Protein AF-G5DXQ6-F1 (afdb_monomer_lite)

pLDDT: mean 81.2, std 16.02, range [39.06, 98.12]

Foldseek 3Di:
DPPVVVVVVVVVVVVVVVVVVVVVVVVVVVVVVVVVVVVVVVVVVCCVVPDPVVVVVVLVVLLVVLLVVLVVVLVVLVVLLVDLVSLCVVQQWDQDPPQGIAGVVRHRLVPDDPDDPPVVLVVVVPPPPDPDDPDPPPSVVSSVVSVSVSVVSSVVSSVVSSVVNVVVVVVVVVVVD

Organism: Silene latifolia (NCBI:txid37657)

Radius of gyration: 39.82 Å; chains: 1; bounding box: 72×30×127 Å

Structure (mmCIF, N/CA/C/O backbone):
data_AF-G5DXQ6-F1
#
_entry.id   AF-G5DXQ6-F1
#
loop_
_atom_site.group_PDB
_atom_site.id
_atom_site.type_symbol
_atom_site.label_atom_id
_atom_site.label_alt_id
_atom_site.label_comp_id
_atom_site.label_asym_id
_atom_site.label_entity_id
_atom_site.label_seq_id
_atom_site.pdbx_PDB_ins_code
_atom_site.Cartn_x
_atom_site.Cartn_y
_atom_site.Cartn_z
_atom_site.occupancy
_atom_site.B_iso_or_equiv
_atom_site.auth_seq_id
_atom_site.auth_comp_id
_atom_site.auth_asym_id
_atom_site.auth_atom_id
_atom_site.pdbx_PDB_model_num
ATOM 1 N N . MET A 1 1 ? 40.450 -10.108 -86.966 1.00 46.84 1 MET A N 1
ATOM 2 C CA . MET A 1 1 ? 39.534 -10.752 -85.999 1.00 46.84 1 MET A CA 1
ATOM 3 C C . MET A 1 1 ? 40.112 -10.898 -84.577 1.00 46.84 1 MET A C 1
ATOM 5 O O . MET A 1 1 ? 39.418 -11.446 -83.741 1.00 46.84 1 MET A O 1
ATOM 9 N N . ALA A 1 2 ? 41.325 -10.412 -84.247 1.00 53.34 2 ALA A N 1
ATOM 10 C CA . ALA A 1 2 ? 41.906 -10.545 -82.891 1.00 53.34 2 ALA A CA 1
ATOM 11 C C . ALA A 1 2 ? 41.919 -9.243 -82.052 1.00 53.34 2 ALA A C 1
ATOM 13 O O . ALA A 1 2 ? 42.307 -9.274 -80.890 1.00 53.34 2 ALA A O 1
ATOM 14 N N . ALA A 1 3 ? 41.515 -8.104 -82.629 1.00 55.88 3 ALA A N 1
ATOM 15 C CA . ALA A 1 3 ? 41.564 -6.794 -81.967 1.00 55.88 3 ALA A CA 1
ATOM 16 C C . ALA A 1 3 ? 40.246 -6.398 -81.266 1.00 55.88 3 ALA A C 1
ATOM 18 O O . ALA A 1 3 ? 40.286 -5.632 -80.310 1.00 55.88 3 ALA A O 1
ATOM 19 N N . GLU A 1 4 ? 39.098 -6.946 -81.686 1.00 55.47 4 GLU A N 1
ATOM 20 C CA . GLU A 1 4 ? 37.787 -6.668 -81.065 1.00 55.47 4 GLU A CA 1
ATOM 21 C C . GLU A 1 4 ? 37.691 -7.226 -79.639 1.00 55.47 4 GLU A C 1
ATOM 23 O O . GLU A 1 4 ? 37.386 -6.484 -78.711 1.00 55.47 4 GLU A O 1
ATOM 28 N N . GLY A 1 5 ? 38.103 -8.480 -79.416 1.00 59.88 5 GLY A N 1
ATOM 29 C CA . GLY A 1 5 ? 38.007 -9.106 -78.089 1.00 59.88 5 GLY A CA 1
ATOM 30 C C . GLY A 1 5 ? 38.878 -8.463 -76.999 1.00 59.88 5 GLY A C 1
ATOM 31 O O . GLY A 1 5 ? 38.609 -8.644 -75.814 1.00 59.88 5 GLY A O 1
ATOM 32 N N . HIS A 1 6 ? 39.916 -7.702 -77.366 1.00 61.59 6 HIS A N 1
ATOM 33 C CA . HIS A 1 6 ? 40.766 -6.998 -76.399 1.00 61.59 6 HIS A CA 1
ATOM 34 C C . HIS A 1 6 ? 40.179 -5.634 -75.993 1.00 61.59 6 HIS A C 1
ATOM 36 O O . HIS A 1 6 ? 40.406 -5.183 -74.867 1.00 61.59 6 HIS A O 1
ATOM 42 N N . ASN A 1 7 ? 39.403 -4.997 -76.879 1.00 70.94 7 ASN A N 1
ATOM 43 C CA . ASN A 1 7 ? 38.652 -3.782 -76.561 1.00 70.94 7 ASN A CA 1
ATOM 44 C C . ASN A 1 7 ? 37.468 -4.094 -75.640 1.00 70.94 7 ASN A C 1
ATOM 46 O O . ASN A 1 7 ? 37.299 -3.417 -74.627 1.00 70.94 7 ASN A O 1
ATOM 50 N N . ASP A 1 8 ? 36.737 -5.175 -75.917 1.00 79.06 8 ASP A N 1
ATOM 51 C CA . ASP A 1 8 ? 35.597 -5.599 -75.095 1.00 79.06 8 ASP A CA 1
ATOM 52 C C . ASP A 1 8 ? 36.029 -5.955 -73.661 1.00 79.06 8 ASP A C 1
ATOM 54 O O . ASP A 1 8 ? 35.367 -5.615 -72.679 1.00 79.06 8 ASP A O 1
ATOM 58 N N . LEU A 1 9 ? 37.190 -6.602 -73.511 1.00 85.50 9 LEU A N 1
ATOM 59 C CA . LEU A 1 9 ? 37.738 -6.975 -72.204 1.00 85.50 9 LEU A CA 1
ATOM 60 C C . LEU A 1 9 ? 38.206 -5.744 -71.408 1.00 85.50 9 LEU A C 1
ATOM 62 O O . LEU A 1 9 ? 38.017 -5.683 -70.189 1.00 85.50 9 LEU A O 1
ATOM 66 N N . ALA A 1 10 ? 38.774 -4.740 -72.082 1.00 85.94 10 ALA A N 1
ATOM 67 C CA . ALA A 1 10 ? 39.158 -3.474 -71.460 1.00 85.94 10 ALA A CA 1
ATOM 68 C C . ALA A 1 10 ? 37.932 -2.665 -70.996 1.00 85.94 10 ALA A C 1
ATOM 70 O O . ALA A 1 10 ? 37.935 -2.141 -69.879 1.00 85.94 10 ALA A O 1
ATOM 71 N N . GLU A 1 11 ? 36.867 -2.624 -71.800 1.00 86.75 11 GLU A N 1
ATOM 72 C CA . GLU A 1 11 ? 35.601 -1.978 -71.442 1.00 86.75 11 GLU A CA 1
ATOM 73 C C . GLU A 1 11 ? 34.944 -2.662 -70.233 1.00 86.75 11 GLU A C 1
ATOM 75 O O . GLU A 1 11 ? 34.553 -1.996 -69.270 1.00 86.75 11 GLU A O 1
ATOM 80 N N . LEU A 1 12 ? 34.904 -3.998 -70.218 1.00 88.75 12 LEU A N 1
ATOM 81 C CA . LEU A 1 12 ? 34.387 -4.771 -69.085 1.00 88.75 12 LEU A CA 1
ATOM 82 C C . LEU A 1 12 ? 35.183 -4.523 -67.797 1.00 88.75 12 LEU A C 1
ATOM 84 O O . LEU A 1 12 ? 34.592 -4.377 -66.726 1.00 88.75 12 LEU A O 1
ATOM 88 N N . ARG A 1 13 ? 36.514 -4.433 -67.886 1.00 89.06 13 ARG A N 1
ATOM 89 C CA . ARG A 1 13 ? 37.385 -4.167 -66.732 1.00 89.06 13 ARG A CA 1
ATOM 90 C C . ARG A 1 13 ? 37.219 -2.742 -66.198 1.00 89.06 13 ARG A C 1
ATOM 92 O O . ARG A 1 13 ? 37.230 -2.554 -64.982 1.00 89.06 13 ARG A O 1
ATOM 99 N N . SER A 1 14 ? 37.017 -1.768 -67.086 1.00 89.56 14 SER A N 1
ATOM 100 C CA . SER A 1 14 ? 36.688 -0.386 -66.719 1.00 89.56 14 SER A CA 1
ATOM 101 C C . SER A 1 14 ? 35.358 -0.317 -65.959 1.00 89.56 14 SER A C 1
ATOM 103 O O . SER A 1 14 ? 35.310 0.180 -64.834 1.00 89.56 14 SER A O 1
ATOM 105 N N . ARG A 1 15 ? 34.301 -0.936 -66.503 1.00 92.19 15 ARG A N 1
ATOM 106 C CA . ARG A 1 15 ? 32.970 -0.998 -65.871 1.00 92.19 15 ARG A CA 1
ATOM 107 C C . ARG A 1 15 ? 32.974 -1.722 -64.524 1.00 92.19 15 ARG A C 1
ATOM 109 O O . ARG A 1 15 ? 32.222 -1.349 -63.623 1.00 92.19 15 ARG A O 1
ATOM 116 N N . LEU A 1 16 ? 33.798 -2.762 -64.380 1.00 93.06 16 LEU A N 1
ATOM 117 C CA . LEU A 1 16 ? 33.974 -3.468 -63.111 1.00 93.06 16 LEU A CA 1
ATOM 118 C C . LEU A 1 16 ? 34.632 -2.558 -62.066 1.00 93.06 16 LEU A C 1
ATOM 120 O O . LEU A 1 16 ? 34.105 -2.423 -60.967 1.00 93.06 16 LEU A O 1
ATOM 124 N N . SER A 1 17 ? 35.717 -1.872 -62.436 1.00 92.81 17 SER A N 1
ATOM 125 C CA . SER A 1 17 ? 36.416 -0.937 -61.546 1.00 92.81 17 SER A CA 1
ATOM 126 C C . SER A 1 17 ? 35.539 0.244 -61.123 1.00 92.81 17 SER A C 1
ATOM 128 O O . SER A 1 17 ? 35.621 0.685 -59.979 1.00 92.81 17 SER A O 1
ATOM 130 N N . GLU A 1 18 ? 34.704 0.761 -62.026 1.00 94.25 18 GLU A N 1
ATOM 131 C CA . GLU A 1 18 ? 33.751 1.835 -61.729 1.00 94.25 18 GLU A CA 1
ATOM 132 C C . GLU A 1 18 ? 32.681 1.371 -60.733 1.00 94.25 18 GLU A C 1
ATOM 134 O O . GLU A 1 18 ? 32.400 2.053 -59.744 1.00 94.25 18 GLU A O 1
ATOM 139 N N . ARG A 1 19 ? 32.129 0.168 -60.940 1.00 94.31 19 ARG A N 1
ATOM 140 C CA . ARG A 1 19 ? 31.207 -0.454 -59.984 1.00 94.31 19 ARG A CA 1
ATOM 141 C C . ARG A 1 19 ? 31.854 -0.647 -58.619 1.00 94.31 19 ARG A C 1
ATOM 143 O O . ARG A 1 19 ? 31.217 -0.331 -57.620 1.00 94.31 19 ARG A O 1
ATOM 150 N N . ASP A 1 20 ? 33.078 -1.159 -58.568 1.00 95.00 20 ASP A N 1
ATOM 151 C CA . ASP A 1 20 ? 33.782 -1.414 -57.310 1.00 95.00 20 ASP A CA 1
ATOM 152 C C . ASP A 1 20 ? 34.043 -0.113 -56.540 1.00 95.00 20 ASP A C 1
ATOM 154 O O . ASP A 1 20 ? 33.839 -0.060 -55.325 1.00 95.00 20 ASP A O 1
ATOM 158 N N . ALA A 1 21 ? 34.405 0.966 -57.243 1.00 94.69 21 ALA A N 1
ATOM 159 C CA . ALA A 1 21 ? 34.541 2.292 -56.647 1.00 94.69 21 ALA A CA 1
ATOM 160 C C . ALA A 1 21 ? 33.207 2.802 -56.071 1.00 94.69 21 ALA A C 1
ATOM 162 O O . ALA A 1 21 ? 33.167 3.263 -54.930 1.00 94.69 21 ALA A O 1
ATOM 163 N N . LEU A 1 22 ? 32.105 2.656 -56.814 1.00 96.31 22 LEU A N 1
ATOM 164 C CA . LEU A 1 22 ? 30.770 3.053 -56.359 1.00 96.31 22 LEU A CA 1
ATOM 165 C C . LEU A 1 22 ? 30.316 2.248 -55.134 1.00 96.31 22 LEU A C 1
ATOM 167 O O . LEU A 1 22 ? 29.799 2.824 -54.175 1.00 96.31 22 LEU A O 1
ATOM 171 N N . TRP A 1 23 ? 30.527 0.929 -55.141 1.00 95.75 23 TRP A N 1
ATOM 172 C CA . TRP A 1 23 ? 30.210 0.056 -54.009 1.00 95.75 23 TRP A CA 1
ATOM 173 C C . TRP A 1 23 ? 31.006 0.426 -52.764 1.00 95.75 23 TRP A C 1
ATOM 175 O O . TRP A 1 23 ? 30.440 0.456 -51.672 1.00 95.75 23 TRP A O 1
ATOM 185 N N . LYS A 1 24 ? 32.288 0.760 -52.925 1.00 96.38 24 LYS A N 1
ATOM 186 C CA . LYS A 1 24 ? 33.132 1.220 -51.824 1.00 96.38 24 LYS A CA 1
ATOM 187 C C . LYS A 1 24 ? 32.594 2.515 -51.215 1.00 96.38 24 LYS A C 1
ATOM 189 O O . LYS A 1 24 ? 32.330 2.551 -50.020 1.00 96.38 24 LYS A O 1
ATOM 194 N N . THR A 1 25 ? 32.307 3.528 -52.033 1.00 95.81 25 THR A N 1
ATOM 195 C CA . THR A 1 25 ? 31.723 4.790 -51.546 1.00 95.81 25 THR A CA 1
ATOM 196 C C . THR A 1 25 ? 30.355 4.587 -50.886 1.00 95.81 25 THR A C 1
ATOM 198 O O . THR A 1 25 ? 30.038 5.247 -49.897 1.00 95.81 25 THR A O 1
ATOM 201 N N . GLN A 1 26 ? 29.531 3.669 -51.402 1.00 96.00 26 GLN A N 1
ATOM 202 C CA . GLN A 1 26 ? 28.253 3.317 -50.780 1.00 96.00 26 GLN A CA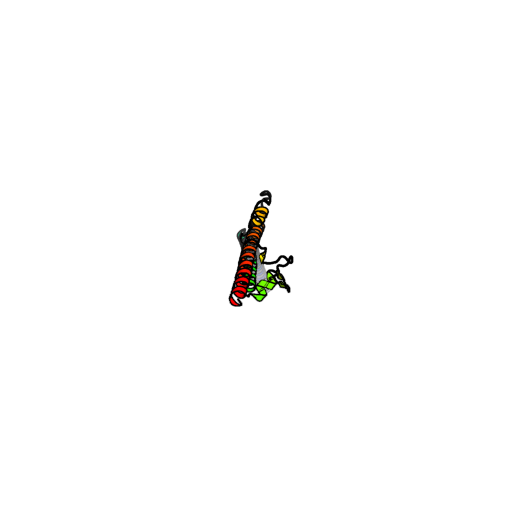 1
ATOM 203 C C . GLN A 1 26 ? 28.451 2.669 -49.407 1.00 96.00 26 GLN A C 1
ATOM 205 O O . GLN A 1 26 ? 27.742 3.028 -48.468 1.00 96.00 26 GLN A O 1
ATOM 210 N N . MET A 1 27 ? 29.402 1.742 -49.290 1.00 95.62 27 MET A N 1
ATOM 211 C CA . MET A 1 27 ? 29.729 1.075 -48.032 1.00 95.62 27 MET A CA 1
ATOM 212 C C . MET A 1 27 ? 30.256 2.067 -46.995 1.00 95.62 27 MET A C 1
ATOM 214 O O . MET A 1 27 ? 29.801 2.051 -45.853 1.00 95.62 27 MET A O 1
ATOM 218 N N . ASP A 1 28 ? 31.148 2.968 -47.404 1.00 96.12 28 ASP A N 1
ATOM 219 C CA . ASP A 1 28 ? 31.699 4.009 -46.534 1.00 96.12 28 ASP A CA 1
ATOM 220 C C . ASP A 1 28 ? 30.574 4.920 -46.014 1.00 96.12 28 ASP A C 1
ATOM 222 O O . ASP A 1 28 ? 30.450 5.145 -44.813 1.00 96.12 28 ASP A O 1
ATOM 226 N N . ARG A 1 29 ? 29.660 5.348 -46.898 1.00 96.25 29 ARG A N 1
ATOM 227 C CA . ARG A 1 29 ? 28.475 6.136 -46.522 1.00 96.25 29 ARG A CA 1
ATOM 228 C C . ARG A 1 29 ? 27.555 5.397 -45.549 1.00 96.25 29 ARG A C 1
ATOM 230 O O . ARG A 1 29 ? 27.087 6.006 -44.590 1.00 96.25 29 ARG A O 1
ATOM 237 N N . CYS A 1 30 ? 27.262 4.121 -45.798 1.00 95.94 30 CYS A N 1
ATOM 238 C CA . CYS A 1 30 ? 26.438 3.319 -44.892 1.00 95.94 30 CYS A CA 1
ATOM 239 C C . CYS A 1 30 ? 27.109 3.168 -43.523 1.00 95.94 30 CYS A C 1
ATOM 241 O O . CYS A 1 30 ? 26.441 3.329 -42.505 1.00 95.94 30 CYS A O 1
ATOM 243 N N . THR A 1 31 ? 28.420 2.928 -43.497 1.00 96.81 31 THR A N 1
ATOM 244 C CA . THR A 1 31 ? 29.203 2.831 -42.259 1.00 96.81 31 THR A CA 1
ATOM 245 C C . THR A 1 31 ? 29.120 4.131 -41.461 1.00 96.81 31 THR A C 1
ATOM 247 O O . THR A 1 31 ? 28.715 4.097 -40.304 1.00 96.81 31 THR A O 1
ATOM 250 N N . SER A 1 32 ? 29.352 5.288 -42.091 1.00 96.00 32 SER A N 1
ATOM 251 C CA . SER A 1 32 ? 29.241 6.587 -41.411 1.00 96.00 32 SER A CA 1
ATOM 252 C C . SER A 1 32 ? 27.828 6.885 -40.896 1.00 96.00 32 SER A C 1
ATOM 254 O O . SER A 1 32 ? 27.668 7.494 -39.842 1.00 96.00 32 SER A O 1
ATOM 256 N N . GLN A 1 33 ? 26.779 6.457 -41.609 1.00 97.06 33 GLN A N 1
ATOM 257 C CA . GLN A 1 33 ? 25.399 6.599 -41.128 1.00 97.06 33 GLN A CA 1
ATOM 258 C C . GLN A 1 33 ? 25.128 5.735 -39.895 1.00 97.06 33 GLN A C 1
ATOM 260 O O . GLN A 1 33 ? 24.469 6.191 -38.962 1.00 97.06 33 GLN A O 1
ATOM 265 N N . VAL A 1 34 ? 25.632 4.500 -39.885 1.00 97.00 34 VAL A N 1
ATOM 266 C CA . VAL A 1 34 ? 25.503 3.593 -38.739 1.00 97.00 34 VAL A CA 1
ATOM 267 C C . VAL A 1 34 ? 26.267 4.137 -37.534 1.00 97.00 34 VAL A C 1
ATOM 269 O O . VAL A 1 34 ? 25.720 4.134 -36.436 1.00 97.00 34 VAL A O 1
ATOM 272 N N . GLU A 1 35 ? 27.479 4.657 -37.729 1.00 97.25 35 GLU A N 1
ATOM 273 C CA . GLU A 1 35 ? 28.273 5.289 -36.668 1.00 97.25 35 GLU A CA 1
ATOM 274 C C . GLU A 1 35 ? 27.556 6.507 -36.074 1.00 97.25 35 GLU A C 1
ATOM 276 O O . GLU A 1 35 ? 27.387 6.581 -34.858 1.00 97.25 35 GLU A O 1
ATOM 281 N N . ALA A 1 36 ? 27.034 7.405 -36.917 1.00 96.94 36 ALA A N 1
ATOM 282 C CA . ALA A 1 36 ? 26.275 8.569 -36.460 1.00 96.94 36 ALA A CA 1
ATOM 283 C C . ALA A 1 36 ? 25.001 8.173 -35.690 1.00 96.94 36 ALA A C 1
ATOM 285 O O . ALA A 1 36 ? 24.660 8.786 -34.678 1.00 96.94 36 ALA A O 1
ATOM 286 N N . LEU A 1 37 ? 24.290 7.134 -36.141 1.00 96.94 37 LEU A N 1
ATOM 287 C CA . LEU A 1 37 ? 23.129 6.604 -35.419 1.00 96.94 37 LEU A CA 1
ATOM 288 C C . LEU A 1 37 ? 23.526 5.970 -34.084 1.00 96.94 37 LEU A C 1
ATOM 290 O O . LEU A 1 37 ? 22.808 6.130 -33.098 1.00 96.94 37 LEU A O 1
ATOM 294 N N . HIS A 1 38 ? 24.654 5.264 -34.039 1.00 96.69 38 HIS A N 1
ATOM 295 C CA . HIS A 1 38 ? 25.155 4.647 -32.818 1.00 96.69 38 HIS A CA 1
ATOM 296 C C . HIS A 1 38 ? 25.566 5.696 -31.776 1.00 96.69 38 HIS A C 1
ATOM 298 O O . HIS A 1 38 ? 25.224 5.557 -30.604 1.00 96.69 38 HIS A O 1
ATOM 304 N N . GLU A 1 39 ? 26.220 6.777 -32.202 1.00 96.62 39 GLU A N 1
ATOM 305 C CA . GLU A 1 39 ? 26.566 7.912 -31.341 1.00 96.62 39 GLU A CA 1
ATOM 306 C C . GLU A 1 39 ? 25.311 8.575 -30.757 1.00 96.62 39 GLU A C 1
ATOM 308 O O . GLU A 1 39 ? 25.206 8.743 -29.542 1.00 96.62 39 GLU A O 1
ATOM 313 N N . ARG A 1 40 ? 24.302 8.850 -31.596 1.00 95.69 40 ARG A N 1
ATOM 314 C CA . ARG A 1 40 ? 23.005 9.382 -31.141 1.00 95.69 40 ARG A CA 1
ATOM 315 C C . ARG A 1 40 ? 22.293 8.450 -30.170 1.00 95.69 40 ARG A C 1
ATOM 317 O O . ARG A 1 40 ? 21.693 8.905 -29.201 1.00 95.69 40 ARG A O 1
ATOM 324 N N . TYR A 1 41 ? 22.353 7.147 -30.420 1.00 93.75 41 TYR A N 1
ATOM 325 C CA . TYR A 1 41 ? 21.800 6.153 -29.510 1.00 93.75 41 TYR A CA 1
ATOM 326 C C . TYR A 1 41 ? 22.495 6.190 -28.142 1.00 93.75 41 TYR A C 1
ATOM 328 O O . TYR A 1 41 ? 21.810 6.174 -27.121 1.00 93.75 41 TYR A O 1
ATOM 336 N N . LEU A 1 42 ? 23.828 6.279 -28.105 1.00 94.19 42 LEU A N 1
ATOM 337 C CA . LEU A 1 42 ? 24.582 6.380 -26.853 1.00 94.19 42 LEU A CA 1
ATOM 338 C C . LEU A 1 42 ? 24.285 7.684 -26.097 1.00 94.19 42 LEU A C 1
ATOM 340 O O . LEU A 1 42 ? 24.118 7.639 -24.882 1.00 94.19 42 LEU A O 1
ATOM 344 N N . GLU A 1 43 ? 24.152 8.813 -26.798 1.00 92.12 43 GLU A N 1
ATOM 345 C CA . GLU A 1 43 ? 23.767 10.112 -26.221 1.00 92.12 43 GLU A CA 1
ATOM 346 C C . GLU A 1 43 ? 22.386 10.048 -25.545 1.00 92.12 43 GLU A C 1
ATOM 348 O O . GLU A 1 43 ? 22.227 10.435 -24.383 1.00 92.12 43 GLU A O 1
ATOM 353 N N . ILE A 1 44 ? 21.389 9.493 -26.243 1.00 89.75 44 ILE A N 1
ATOM 354 C CA . ILE A 1 44 ? 20.033 9.314 -25.705 1.00 89.75 44 ILE A CA 1
ATOM 355 C C . ILE A 1 44 ? 20.050 8.346 -24.522 1.00 89.75 44 ILE A C 1
ATOM 357 O O . ILE A 1 44 ? 19.437 8.622 -23.492 1.00 89.75 44 ILE A O 1
ATOM 361 N N . LYS A 1 45 ? 20.770 7.226 -24.641 1.00 89.88 45 LYS A N 1
ATOM 362 C CA . LYS A 1 45 ? 20.880 6.234 -23.570 1.00 89.88 45 LYS A CA 1
ATOM 363 C C . LYS A 1 45 ? 21.477 6.849 -22.301 1.00 89.88 45 LYS A C 1
ATOM 365 O O . LYS A 1 45 ? 20.903 6.682 -21.229 1.00 89.88 45 LYS A O 1
ATOM 370 N N . ALA A 1 46 ? 22.570 7.600 -22.429 1.00 85.19 46 ALA A N 1
ATOM 371 C CA . ALA A 1 46 ? 23.201 8.287 -21.305 1.00 85.19 46 ALA A CA 1
ATOM 372 C C . ALA A 1 46 ? 22.278 9.347 -20.679 1.00 85.19 46 ALA A C 1
ATOM 374 O O . ALA A 1 46 ? 22.244 9.484 -19.460 1.00 85.19 46 ALA A O 1
ATOM 375 N N . SER A 1 47 ? 21.489 10.050 -21.498 1.00 81.25 47 SER A N 1
ATOM 376 C CA . SER A 1 47 ? 20.517 11.043 -21.019 1.00 81.25 47 SER A CA 1
ATOM 377 C C . SER A 1 47 ? 19.383 10.417 -20.200 1.00 81.25 47 SER A C 1
ATOM 379 O O . SER A 1 47 ? 18.897 11.038 -19.264 1.00 81.25 47 SER A O 1
ATOM 381 N N . ILE A 1 48 ? 18.961 9.192 -20.533 1.00 78.75 48 ILE A N 1
ATOM 382 C CA . ILE A 1 48 ? 17.920 8.462 -19.793 1.00 78.75 48 ILE A CA 1
ATOM 383 C C . ILE A 1 48 ? 18.488 7.861 -18.503 1.00 78.75 48 ILE A C 1
ATOM 385 O O . ILE A 1 48 ? 17.880 8.001 -17.447 1.00 78.75 48 ILE A O 1
ATOM 389 N N . GLU A 1 49 ? 19.648 7.200 -18.579 1.00 74.38 49 GLU A N 1
ATOM 390 C CA . GLU A 1 49 ? 20.270 6.526 -17.427 1.00 74.38 49 GLU A CA 1
ATOM 391 C C . GLU A 1 49 ? 20.801 7.512 -16.373 1.00 74.38 49 GLU A C 1
ATOM 393 O O . GLU A 1 49 ? 20.870 7.160 -15.201 1.00 74.38 49 GLU A O 1
ATOM 398 N N . GLY A 1 50 ? 21.150 8.740 -16.769 1.00 63.91 50 GLY A N 1
ATOM 399 C CA . GLY A 1 50 ? 21.584 9.809 -15.865 1.00 63.91 50 GLY A CA 1
ATOM 400 C C . GLY A 1 50 ? 20.490 10.807 -15.475 1.00 63.91 50 GLY A C 1
ATOM 401 O O . GLY A 1 50 ? 20.813 11.842 -14.897 1.00 63.91 50 GLY A O 1
ATOM 402 N N . SER A 1 51 ? 1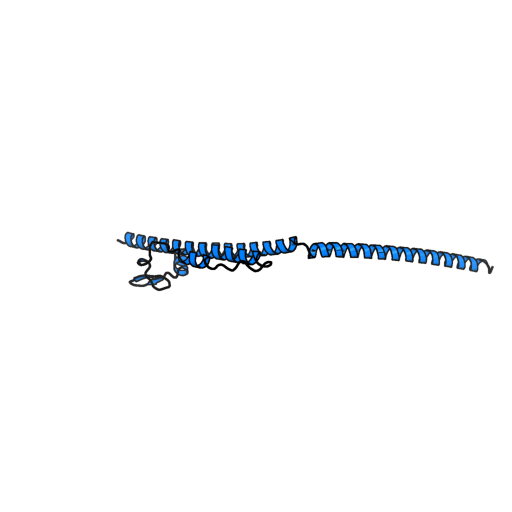9.225 10.559 -15.833 1.00 68.25 51 SER A N 1
ATOM 403 C CA . SER A 1 51 ? 18.142 11.503 -15.541 1.00 68.25 51 SER A CA 1
ATOM 404 C C . SER A 1 51 ? 17.738 11.438 -14.066 1.00 68.25 51 SER A C 1
ATOM 406 O O . SER A 1 51 ? 17.204 10.424 -13.610 1.00 68.25 51 SER A O 1
ATOM 408 N N . GLU A 1 52 ? 17.917 12.549 -13.341 1.00 66.38 52 GLU A N 1
ATOM 409 C CA . GLU A 1 52 ? 17.425 12.746 -11.964 1.00 66.38 52 GLU A CA 1
ATOM 410 C C . GLU A 1 52 ? 15.917 12.438 -11.842 1.00 66.38 52 GLU A C 1
ATOM 412 O O . GLU A 1 52 ? 15.452 11.965 -10.805 1.00 66.38 52 GLU A O 1
ATOM 417 N N . GLU A 1 53 ? 15.153 12.611 -12.929 1.00 72.25 53 GLU A N 1
ATOM 418 C CA . GLU A 1 53 ? 13.719 12.307 -12.984 1.00 72.25 53 GLU A CA 1
ATOM 419 C C . GLU A 1 53 ? 13.417 10.824 -12.702 1.00 72.25 53 GLU A C 1
ATOM 421 O O . GLU A 1 53 ? 12.386 10.507 -12.102 1.00 72.25 53 GLU A O 1
ATOM 426 N N . SER A 1 54 ? 14.308 9.903 -13.097 1.00 75.88 54 SER A N 1
ATOM 427 C CA . SER A 1 54 ? 14.131 8.466 -12.843 1.00 75.88 54 SER A CA 1
ATOM 428 C C . SER A 1 54 ? 14.297 8.138 -11.358 1.00 75.88 54 SER A C 1
ATOM 430 O O . SER A 1 54 ? 13.500 7.386 -10.794 1.00 75.88 54 SER A O 1
ATOM 432 N N . GLU A 1 55 ? 15.296 8.729 -10.702 1.00 78.50 55 GLU A N 1
ATOM 433 C CA . GLU A 1 55 ? 15.556 8.513 -9.275 1.00 78.50 55 GLU A CA 1
ATOM 434 C C . GLU A 1 55 ? 14.455 9.128 -8.398 1.00 78.50 55 GLU A C 1
ATOM 436 O O . GLU A 1 55 ? 13.999 8.519 -7.423 1.00 78.50 55 GLU A O 1
ATOM 441 N N . GLU A 1 56 ? 13.965 10.319 -8.758 1.00 82.56 56 GLU A N 1
ATOM 442 C CA . GLU A 1 56 ? 12.842 10.955 -8.069 1.00 82.56 56 GLU A CA 1
ATOM 443 C C . GLU A 1 56 ? 11.552 10.140 -8.181 1.00 82.56 56 GLU A C 1
ATOM 445 O O . GLU A 1 56 ? 10.814 10.004 -7.193 1.00 82.56 56 GLU A O 1
ATOM 450 N N . LEU A 1 57 ? 11.294 9.557 -9.355 1.00 86.44 57 LEU A N 1
ATOM 451 C CA . LEU A 1 57 ? 10.137 8.700 -9.577 1.00 86.44 57 LEU A CA 1
ATOM 452 C C . LEU A 1 57 ? 10.218 7.417 -8.740 1.00 86.44 57 LEU A C 1
ATOM 454 O O . LEU A 1 57 ? 9.227 7.043 -8.104 1.00 86.44 57 LEU A O 1
ATOM 458 N N . ASP A 1 58 ? 11.387 6.782 -8.664 1.00 84.25 58 ASP A N 1
ATOM 459 C CA . ASP A 1 58 ? 11.605 5.590 -7.838 1.00 84.25 58 ASP A CA 1
ATOM 460 C C . ASP A 1 58 ? 11.463 5.885 -6.336 1.00 84.25 58 ASP A C 1
ATOM 462 O O . ASP A 1 58 ? 10.834 5.119 -5.584 1.00 84.25 58 ASP A O 1
ATOM 466 N N . MET A 1 59 ? 11.968 7.036 -5.882 1.00 84.94 59 MET A N 1
ATOM 467 C CA . MET A 1 59 ? 11.747 7.511 -4.515 1.00 84.94 59 MET A CA 1
ATOM 468 C C . MET A 1 59 ? 10.261 7.738 -4.234 1.00 84.94 59 MET A C 1
ATOM 470 O O . MET A 1 59 ? 9.746 7.277 -3.209 1.00 84.94 59 MET A O 1
ATOM 474 N N . LEU A 1 60 ? 9.551 8.437 -5.124 1.00 89.38 60 LEU A N 1
ATOM 475 C CA . LEU A 1 60 ? 8.121 8.702 -4.975 1.00 89.38 60 LEU A CA 1
ATOM 476 C C . LEU A 1 60 ? 7.323 7.398 -4.940 1.00 89.38 60 LEU A C 1
ATOM 478 O O . LEU A 1 60 ? 6.469 7.219 -4.071 1.00 89.38 60 LEU A O 1
ATOM 482 N N . TRP A 1 61 ? 7.638 6.461 -5.829 1.00 89.25 61 TRP A N 1
ATOM 483 C CA . TRP A 1 61 ? 7.025 5.141 -5.873 1.00 89.25 61 TRP A CA 1
ATOM 484 C C . TRP A 1 61 ? 7.206 4.379 -4.559 1.00 89.25 61 TRP A C 1
ATOM 486 O O . TRP A 1 61 ? 6.246 3.828 -4.012 1.00 89.25 61 TRP A O 1
ATOM 496 N N . THR A 1 62 ? 8.414 4.410 -3.997 1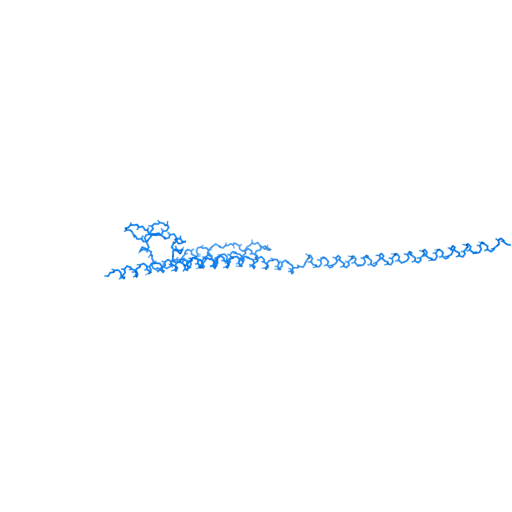.00 88.69 62 THR A N 1
ATOM 497 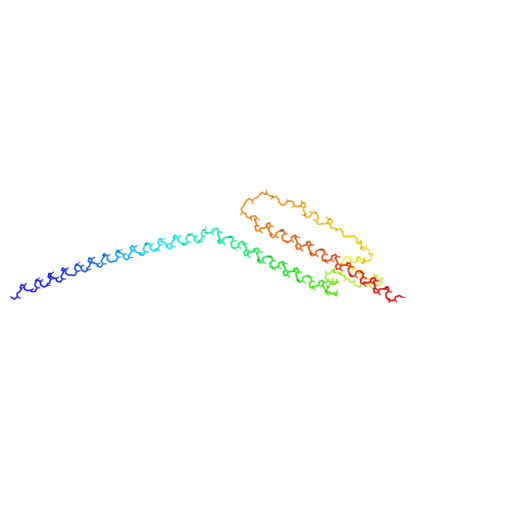C CA . THR A 1 62 ? 8.710 3.803 -2.694 1.00 88.69 62 THR A CA 1
ATOM 498 C C . THR A 1 62 ? 7.918 4.473 -1.569 1.00 88.69 62 THR A C 1
ATOM 500 O O . THR A 1 62 ? 7.323 3.784 -0.737 1.00 88.69 62 THR A O 1
ATOM 503 N N . ARG A 1 63 ? 7.820 5.810 -1.561 1.00 91.50 63 ARG A N 1
ATOM 504 C CA . ARG A 1 63 ? 6.999 6.547 -0.582 1.00 91.50 63 ARG A CA 1
ATOM 505 C C . ARG A 1 63 ? 5.521 6.186 -0.683 1.00 91.50 63 ARG A C 1
ATOM 507 O O . ARG A 1 63 ? 4.897 5.909 0.340 1.00 91.50 63 ARG A O 1
ATOM 514 N N . VAL A 1 64 ? 4.971 6.149 -1.896 1.00 95.06 64 VAL A N 1
ATOM 515 C CA . VAL A 1 64 ? 3.566 5.798 -2.153 1.00 95.06 64 VAL A CA 1
ATOM 516 C C . VAL A 1 64 ? 3.277 4.368 -1.703 1.00 95.06 64 VAL A C 1
ATOM 518 O O . VAL A 1 64 ? 2.273 4.134 -1.028 1.00 95.06 64 VAL A O 1
ATOM 521 N N . LYS A 1 65 ? 4.169 3.414 -1.993 1.00 93.88 65 LYS A N 1
ATOM 522 C CA . LYS A 1 65 ? 4.054 2.027 -1.516 1.00 93.88 65 LYS A CA 1
ATOM 523 C C . LYS A 1 65 ? 4.028 1.939 0.007 1.00 93.88 65 LYS A C 1
ATOM 525 O O . LYS A 1 65 ? 3.142 1.286 0.566 1.00 93.88 65 LYS A O 1
ATOM 530 N N . THR A 1 66 ? 4.958 2.613 0.679 1.00 93.31 66 THR A N 1
ATOM 531 C CA . THR A 1 66 ? 5.020 2.620 2.146 1.00 93.31 66 THR A CA 1
ATOM 532 C C . THR A 1 66 ? 3.770 3.256 2.744 1.00 93.31 66 THR A C 1
ATOM 534 O O . THR A 1 66 ? 3.142 2.668 3.624 1.00 93.31 66 THR A O 1
ATOM 537 N N . ALA A 1 67 ? 3.341 4.406 2.220 1.00 96.31 67 ALA A N 1
ATOM 538 C CA . ALA A 1 67 ? 2.134 5.077 2.684 1.00 96.31 67 ALA A CA 1
ATOM 539 C C . ALA A 1 67 ? 0.880 4.227 2.473 1.00 96.31 67 ALA A C 1
ATOM 541 O O . ALA A 1 67 ? 0.078 4.082 3.392 1.00 96.31 67 ALA A O 1
ATOM 542 N N . SER A 1 68 ? 0.739 3.597 1.309 1.00 97.38 68 SER A N 1
ATOM 543 C CA . SER A 1 68 ? -0.378 2.697 1.017 1.00 97.38 68 SER A CA 1
ATOM 544 C C . SER A 1 68 ? -0.417 1.497 1.971 1.00 97.38 68 SER A C 1
ATOM 546 O O . SER A 1 68 ? -1.476 1.152 2.505 1.00 97.38 68 SER A O 1
ATOM 548 N N . THR A 1 69 ? 0.744 0.907 2.270 1.00 96.94 69 THR A N 1
ATOM 549 C CA . THR A 1 69 ? 0.868 -0.203 3.228 1.00 96.94 69 THR A CA 1
ATOM 550 C C . THR A 1 69 ? 0.446 0.227 4.633 1.00 96.94 69 THR A C 1
ATOM 552 O O . THR A 1 69 ? -0.371 -0.439 5.269 1.00 96.94 69 THR A O 1
ATOM 555 N N . LEU A 1 70 ? 0.934 1.376 5.104 1.00 97.00 70 LEU A N 1
ATOM 556 C CA . LEU A 1 70 ? 0.615 1.897 6.433 1.00 97.00 70 LEU A CA 1
ATOM 557 C C . LEU A 1 70 ? -0.848 2.345 6.565 1.00 97.00 70 LEU A C 1
ATOM 559 O O . LEU A 1 70 ? -1.484 2.083 7.585 1.00 97.00 70 LEU A O 1
ATOM 563 N N . MET A 1 71 ? -1.426 2.943 5.522 1.00 96.75 71 MET A N 1
ATOM 564 C CA . MET A 1 71 ? -2.859 3.257 5.477 1.00 96.75 71 MET A CA 1
ATOM 565 C C . MET A 1 71 ? -3.714 1.989 5.487 1.00 96.75 71 MET A C 1
ATOM 567 O O . MET A 1 71 ? -4.747 1.936 6.156 1.00 96.75 71 MET A O 1
ATOM 571 N N . THR A 1 72 ? -3.275 0.939 4.790 1.00 98.12 72 THR A N 1
ATOM 572 C CA . THR A 1 72 ? -3.939 -0.370 4.814 1.00 98.12 72 THR A CA 1
ATOM 573 C C . THR A 1 72 ? -3.890 -0.984 6.212 1.00 98.12 72 THR A C 1
ATOM 575 O O . THR A 1 72 ? -4.916 -1.471 6.693 1.00 98.12 72 THR A O 1
ATOM 578 N N . TYR A 1 73 ? -2.747 -0.893 6.898 1.00 97.50 73 TYR A N 1
ATOM 579 C CA . TYR A 1 73 ? -2.617 -1.294 8.299 1.00 97.50 73 TYR A CA 1
ATOM 580 C C . TYR A 1 73 ? -3.586 -0.522 9.205 1.00 97.50 73 TYR A C 1
ATOM 582 O O . TYR A 1 73 ? -4.365 -1.147 9.922 1.00 97.50 73 TYR A O 1
ATOM 590 N N . LEU A 1 74 ? -3.611 0.814 9.132 1.00 97.38 74 LEU A N 1
ATOM 591 C CA . LEU A 1 74 ? -4.528 1.635 9.933 1.00 97.38 74 LEU A CA 1
ATOM 592 C C . LEU A 1 74 ? -5.992 1.281 9.666 1.00 97.38 74 LEU A C 1
ATOM 594 O O . LEU A 1 74 ? -6.782 1.151 10.598 1.00 97.38 74 LEU A O 1
ATOM 598 N N . LYS A 1 75 ? -6.357 1.060 8.402 1.00 97.94 75 LYS A N 1
ATOM 599 C CA . LYS A 1 75 ? -7.703 0.626 8.020 1.00 97.94 75 LYS A CA 1
ATOM 600 C C . LYS A 1 75 ? -8.058 -0.732 8.625 1.00 97.94 75 LYS A C 1
ATOM 602 O O . LYS A 1 75 ? -9.174 -0.905 9.112 1.00 97.94 75 LYS A O 1
ATOM 607 N N . ALA A 1 76 ? -7.138 -1.695 8.593 1.00 96.62 76 ALA A N 1
ATOM 608 C CA . ALA A 1 76 ? -7.338 -2.998 9.218 1.00 96.62 76 ALA A CA 1
ATOM 609 C C . ALA A 1 76 ? -7.471 -2.867 10.743 1.00 96.62 76 ALA A C 1
ATOM 611 O O . ALA A 1 76 ? -8.423 -3.392 11.316 1.00 96.62 76 ALA A O 1
ATOM 612 N N . ARG A 1 77 ? -6.593 -2.085 11.382 1.00 95.19 77 ARG A N 1
ATOM 613 C CA . ARG A 1 77 ? -6.639 -1.794 12.821 1.00 95.19 77 ARG A CA 1
ATOM 614 C C . ARG A 1 77 ? -7.968 -1.152 13.220 1.00 95.19 77 ARG A C 1
ATOM 616 O O . ARG A 1 77 ? -8.591 -1.610 14.170 1.00 95.19 77 ARG A O 1
ATOM 623 N N . ALA A 1 78 ? -8.445 -0.160 12.467 1.00 95.06 78 ALA A N 1
ATOM 624 C CA . ALA A 1 78 ? -9.736 0.492 12.697 1.00 95.06 78 ALA A CA 1
ATOM 625 C C . ALA A 1 78 ? -10.907 -0.489 12.624 1.00 95.06 78 ALA A C 1
ATOM 627 O O . ALA A 1 78 ? -11.799 -0.448 13.465 1.00 95.06 78 ALA A O 1
ATOM 628 N N . ARG A 1 79 ? -10.891 -1.400 11.645 1.00 96.00 79 ARG A N 1
ATOM 629 C CA . ARG A 1 79 ? -11.928 -2.430 11.503 1.00 96.00 79 ARG A CA 1
ATOM 630 C C . ARG A 1 79 ? -11.942 -3.398 12.680 1.00 96.00 79 ARG A C 1
ATOM 632 O O . ARG A 1 79 ? -13.019 -3.687 13.186 1.00 96.00 79 ARG A O 1
ATOM 639 N N . THR A 1 80 ? -10.777 -3.858 13.134 1.00 94.19 80 THR A N 1
ATOM 640 C CA . THR A 1 80 ? -10.670 -4.702 14.336 1.00 94.19 80 THR A CA 1
ATOM 641 C C . THR A 1 80 ? -11.212 -3.974 15.563 1.00 94.19 80 THR A C 1
ATOM 643 O O . THR A 1 80 ? -11.983 -4.545 16.326 1.00 94.19 80 THR A O 1
ATOM 646 N N . MET A 1 81 ? -10.864 -2.695 15.718 1.00 93.88 81 MET A N 1
ATOM 647 C CA . MET A 1 81 ? -11.294 -1.866 16.847 1.00 93.88 81 MET A CA 1
ATOM 648 C C . MET A 1 81 ? -12.783 -1.494 16.828 1.00 93.88 81 MET A C 1
ATOM 650 O O . MET A 1 81 ? -13.347 -1.205 17.877 1.00 93.88 81 MET A O 1
ATOM 654 N N . ALA A 1 82 ? -13.437 -1.519 15.665 1.00 92.38 82 ALA A N 1
ATOM 655 C CA . ALA A 1 82 ? -14.870 -1.255 15.538 1.00 92.38 82 ALA A CA 1
ATOM 656 C C . ALA A 1 82 ? -15.754 -2.442 15.962 1.00 92.38 82 ALA A C 1
ATOM 658 O O . ALA A 1 82 ? -16.964 -2.284 16.111 1.00 92.38 82 ALA A O 1
ATOM 659 N N . VAL A 1 83 ? -15.177 -3.636 16.125 1.00 92.69 83 VAL A N 1
ATOM 660 C CA . VAL A 1 83 ? -15.908 -4.850 16.501 1.00 92.69 83 VAL A CA 1
ATOM 661 C C . VAL A 1 83 ? -15.646 -5.144 17.984 1.00 92.69 83 VAL A C 1
ATOM 663 O O . VAL A 1 83 ? -14.524 -5.523 18.309 1.00 92.69 83 VAL A O 1
ATOM 666 N N . PRO A 1 84 ? -16.640 -5.044 18.890 1.00 88.62 84 PRO A N 1
ATOM 667 C CA . PRO A 1 84 ? -16.402 -5.045 20.340 1.00 88.62 84 PRO A CA 1
ATOM 668 C C . PRO A 1 84 ? -15.589 -6.234 20.874 1.00 88.62 84 PRO A C 1
ATOM 670 O O . PRO A 1 84 ? -14.617 -6.044 21.599 1.00 88.62 84 PRO A O 1
ATOM 673 N N . HIS A 1 85 ? -15.921 -7.465 20.471 1.00 87.69 85 HIS A N 1
ATOM 674 C CA . HIS A 1 85 ? -15.204 -8.661 20.934 1.00 87.69 85 HIS A CA 1
ATOM 675 C C . HIS A 1 85 ? -13.763 -8.738 20.394 1.00 87.69 85 HIS A C 1
ATOM 677 O O . HIS A 1 85 ? -12.857 -9.188 21.095 1.00 87.69 85 HIS A O 1
ATOM 683 N N . LEU A 1 86 ? -13.525 -8.267 19.163 1.00 91.69 86 LEU A N 1
ATOM 684 C CA . LEU A 1 86 ? -12.177 -8.188 18.591 1.00 91.69 86 LEU A CA 1
ATOM 685 C C . LEU A 1 86 ? -11.374 -7.051 19.216 1.00 91.69 86 LEU A C 1
ATOM 687 O O . LEU A 1 86 ? -10.176 -7.199 19.433 1.00 91.69 86 LEU A O 1
ATOM 691 N N . ALA A 1 87 ? -12.027 -5.936 19.525 1.00 91.12 87 ALA A N 1
ATOM 692 C CA . ALA A 1 87 ? -11.444 -4.796 20.206 1.00 91.12 87 ALA A CA 1
ATOM 693 C C . ALA A 1 87 ? -10.989 -5.177 21.621 1.00 91.12 87 ALA A C 1
ATOM 695 O O . ALA A 1 87 ? -9.852 -4.898 21.989 1.00 91.12 87 ALA A O 1
ATOM 696 N N . GLN A 1 88 ? -11.820 -5.905 22.374 1.00 89.62 88 GLN A N 1
ATOM 697 C CA . GLN A 1 88 ? -11.444 -6.464 23.674 1.00 89.62 88 GLN A CA 1
ATOM 698 C C . GLN A 1 88 ? -10.210 -7.365 23.555 1.00 89.62 88 GLN A C 1
ATOM 700 O O . GLN A 1 88 ? -9.201 -7.101 24.205 1.00 89.62 88 GLN A O 1
ATOM 705 N N . ALA A 1 89 ? -10.235 -8.354 22.655 1.00 88.94 89 ALA A N 1
ATOM 706 C CA . ALA A 1 89 ? -9.095 -9.242 22.433 1.00 88.94 89 ALA A CA 1
ATOM 707 C C . ALA A 1 89 ? -7.828 -8.483 21.989 1.00 88.94 89 ALA A C 1
ATOM 709 O O . ALA A 1 89 ? -6.735 -8.755 22.482 1.00 88.94 89 ALA A O 1
ATOM 710 N N . SER A 1 90 ? -7.968 -7.500 21.094 1.00 88.81 90 SER A N 1
ATOM 711 C CA . SER A 1 90 ? -6.859 -6.699 20.565 1.00 88.81 90 SER A CA 1
ATOM 712 C C . SER A 1 90 ? -6.259 -5.743 21.596 1.00 88.81 90 SER A C 1
ATOM 714 O O . SER A 1 90 ? -5.069 -5.449 21.509 1.00 88.81 90 SER A O 1
ATOM 716 N N . CYS A 1 91 ? -7.061 -5.238 22.532 1.00 86.06 91 CYS A N 1
ATOM 717 C CA . CYS A 1 91 ? -6.614 -4.433 23.669 1.00 86.06 91 CYS A CA 1
ATOM 718 C C . CYS A 1 91 ? -6.118 -5.306 24.836 1.00 86.06 91 CYS A C 1
ATOM 720 O O . CYS A 1 91 ? -5.714 -4.772 25.868 1.00 86.06 91 CYS A O 1
ATOM 722 N N . GLY A 1 92 ? -6.175 -6.636 24.688 1.00 86.31 92 GLY A N 1
ATOM 723 C CA . GLY A 1 92 ? -5.824 -7.607 25.721 1.00 86.31 92 GLY A CA 1
ATOM 724 C C . GLY A 1 92 ? -6.771 -7.607 26.920 1.00 86.31 92 GLY A C 1
ATOM 725 O O . GLY A 1 92 ? -6.388 -8.054 27.994 1.00 86.31 92 GLY A O 1
ATOM 726 N N . ILE A 1 93 ? -7.995 -7.114 26.734 1.00 86.50 93 ILE A N 1
ATOM 727 C CA . ILE A 1 93 ? -9.029 -7.065 27.761 1.00 86.50 93 ILE A CA 1
ATOM 728 C C . ILE A 1 93 ? -9.686 -8.440 27.869 1.00 86.50 93 ILE A C 1
ATOM 730 O O . ILE A 1 93 ? -10.137 -9.006 26.870 1.00 86.50 93 ILE A O 1
ATOM 734 N N . LYS A 1 94 ? -9.760 -8.972 29.087 1.00 87.00 94 LYS A N 1
ATOM 735 C CA . LYS A 1 94 ? -10.394 -10.259 29.396 1.00 87.00 94 LYS A CA 1
ATOM 736 C C . LYS A 1 94 ? -11.350 -10.105 30.568 1.00 87.00 94 LYS A C 1
ATOM 738 O O . LYS A 1 94 ? -11.159 -9.242 31.417 1.00 87.00 94 LYS A O 1
ATOM 743 N N . GLN A 1 95 ? -1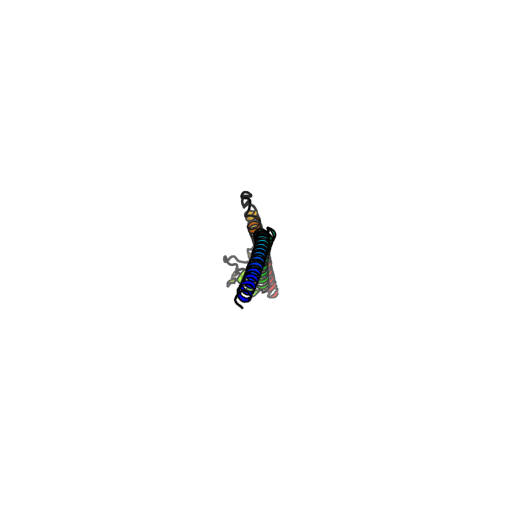2.365 -10.958 30.630 1.00 83.81 95 GLN A N 1
ATOM 744 C CA . GLN A 1 95 ? -13.230 -11.054 31.800 1.00 83.81 95 GLN A CA 1
ATOM 745 C C . GLN A 1 95 ? -12.620 -12.045 32.794 1.00 83.81 95 GLN A C 1
ATOM 747 O O . GLN A 1 95 ? -12.355 -13.193 32.440 1.00 83.81 95 GLN A O 1
ATOM 752 N N . LEU A 1 96 ? -12.379 -11.589 34.019 1.00 83.25 96 LEU A N 1
ATOM 753 C CA . LEU A 1 96 ? -11.885 -12.391 35.129 1.00 83.25 96 LEU A CA 1
ATOM 754 C C . LEU A 1 96 ? -12.991 -12.535 36.176 1.00 83.25 96 LEU A C 1
ATOM 756 O O . LEU A 1 96 ? -13.587 -11.550 36.618 1.00 83.25 96 LEU A O 1
ATOM 760 N N . GLU A 1 97 ? -13.284 -13.774 36.556 1.00 79.06 97 GLU A N 1
ATOM 761 C CA . GLU A 1 97 ? -14.376 -14.092 37.473 1.00 79.06 97 GLU A CA 1
ATOM 762 C C . GLU A 1 97 ? -14.162 -13.423 38.843 1.00 79.06 97 GLU A C 1
ATOM 764 O O . GLU A 1 97 ? -13.071 -13.463 39.409 1.00 79.06 97 GLU A O 1
ATOM 769 N N . GLY A 1 98 ? -15.190 -12.727 39.341 1.00 75.75 98 GLY A N 1
ATOM 770 C CA . GLY A 1 98 ? -15.154 -11.960 40.595 1.00 75.75 98 GLY A CA 1
ATOM 771 C C . GLY A 1 98 ? -14.473 -10.582 40.533 1.00 75.75 98 GLY A C 1
ATOM 772 O O . GLY A 1 98 ? -14.735 -9.756 41.402 1.00 75.75 98 GLY A O 1
ATOM 773 N N . ILE A 1 99 ? -13.648 -10.304 39.515 1.00 76.25 99 ILE A N 1
ATOM 774 C CA . ILE A 1 99 ? -12.908 -9.029 39.366 1.00 76.25 99 ILE A CA 1
ATOM 775 C C . ILE A 1 99 ? -13.480 -8.167 38.225 1.00 76.25 99 ILE A C 1
ATOM 777 O O . ILE A 1 99 ? -13.388 -6.941 38.267 1.00 76.25 99 ILE A O 1
ATOM 781 N N . GLY A 1 100 ? -14.123 -8.786 37.231 1.00 80.88 100 GLY A N 1
ATOM 782 C CA . GLY A 1 100 ? -14.692 -8.101 36.071 1.00 80.88 100 GLY A CA 1
ATOM 783 C C . GLY A 1 100 ? -13.705 -8.014 34.908 1.00 80.88 100 GLY A C 1
ATOM 784 O O . GLY A 1 100 ? -12.897 -8.918 34.701 1.00 80.88 100 GLY A O 1
ATOM 785 N N . LEU A 1 101 ? -13.793 -6.960 34.095 1.00 83.31 101 LEU A N 1
ATOM 786 C CA . LEU A 1 101 ? -12.873 -6.765 32.972 1.00 83.31 101 LEU A CA 1
ATOM 787 C C . LEU A 1 101 ? -11.491 -6.321 33.483 1.00 83.31 101 LEU A C 1
ATOM 789 O O . LEU A 1 101 ? -11.381 -5.358 34.245 1.00 83.31 101 LEU A O 1
ATOM 793 N N . VAL A 1 102 ? -10.447 -7.010 33.029 1.00 84.00 102 VAL A N 1
ATOM 794 C CA . VAL A 1 102 ? -9.033 -6.734 33.323 1.00 84.00 102 VAL A CA 1
ATOM 795 C C . VAL A 1 102 ? -8.253 -6.546 32.029 1.00 84.00 102 VAL A C 1
ATOM 797 O O . VAL A 1 102 ? -8.628 -7.102 30.994 1.00 84.00 102 VAL A O 1
ATOM 800 N N . ASP A 1 103 ? -7.179 -5.766 32.072 1.00 83.56 103 ASP A N 1
ATOM 801 C CA . ASP A 1 103 ? -6.289 -5.564 30.930 1.00 83.56 103 ASP A CA 1
ATOM 802 C C . ASP A 1 103 ? -5.248 -6.685 30.753 1.00 83.56 103 ASP A C 1
ATOM 804 O O . ASP A 1 103 ? -5.270 -7.711 31.440 1.00 83.56 103 ASP A O 1
ATOM 808 N N . LYS A 1 104 ? -4.327 -6.494 29.798 1.00 82.56 104 LYS A N 1
ATOM 809 C CA . LYS A 1 104 ? -3.256 -7.456 29.491 1.00 82.56 104 LYS A CA 1
ATOM 810 C C . LYS A 1 104 ? -2.258 -7.636 30.642 1.00 82.56 104 LYS A C 1
ATOM 812 O O . LYS A 1 104 ? -1.635 -8.692 30.722 1.00 82.56 104 LYS A O 1
ATOM 817 N N . GLU A 1 105 ? -2.130 -6.646 31.523 1.00 81.75 105 GLU A N 1
ATOM 818 C CA . GLU A 1 105 ? -1.342 -6.691 32.755 1.00 81.75 105 GLU A CA 1
ATOM 819 C C . GLU A 1 105 ? -2.145 -7.247 33.953 1.00 81.75 105 GLU A C 1
ATOM 821 O O . GLU A 1 105 ? -1.588 -7.437 35.034 1.00 81.75 105 GLU A O 1
ATOM 826 N N . GLY A 1 106 ? -3.435 -7.558 33.773 1.00 79.69 106 GLY A N 1
ATOM 827 C CA . GLY A 1 106 ? -4.332 -8.034 34.828 1.00 79.69 106 GLY A CA 1
ATOM 828 C C . GLY A 1 106 ? -4.885 -6.919 35.718 1.00 79.69 106 GLY A C 1
ATOM 829 O O . GLY A 1 106 ? -5.493 -7.206 36.750 1.00 79.69 106 GLY A O 1
ATOM 830 N N . ILE A 1 107 ? -4.691 -5.657 35.339 1.00 81.31 107 ILE A N 1
ATOM 831 C CA . ILE A 1 107 ? -5.173 -4.497 36.082 1.00 81.31 107 ILE A CA 1
ATOM 832 C C . ILE A 1 107 ? -6.675 -4.323 35.786 1.00 81.31 107 ILE A C 1
ATOM 834 O O . ILE A 1 107 ? -7.073 -4.302 34.616 1.00 81.31 107 ILE A O 1
ATOM 838 N N . PRO A 1 108 ? -7.541 -4.209 36.813 1.00 81.75 108 PRO A N 1
ATOM 839 C CA . PRO A 1 108 ? -8.970 -3.993 36.610 1.00 81.75 108 PRO A CA 1
ATOM 840 C C . PRO A 1 108 ? -9.239 -2.686 35.868 1.00 81.75 108 PRO A C 1
ATOM 842 O O . PRO A 1 108 ? -8.696 -1.640 36.234 1.00 81.75 108 PRO A O 1
ATOM 845 N N . LEU A 1 109 ? -10.146 -2.712 34.889 1.00 76.50 109 LEU A N 1
ATOM 846 C CA . LEU A 1 109 ? -10.465 -1.522 34.092 1.00 76.50 109 LEU A CA 1
ATOM 847 C C . LEU A 1 109 ? -11.038 -0.364 34.930 1.00 76.50 109 LEU A C 1
ATOM 849 O O . LEU A 1 109 ? -10.895 0.795 34.555 1.00 76.50 109 LEU A O 1
ATOM 853 N N . SER A 1 110 ? -11.639 -0.657 36.087 1.00 71.19 110 SER A N 1
ATOM 854 C CA . SER A 1 110 ? -12.136 0.344 37.044 1.00 71.19 110 SER A CA 1
ATOM 855 C C . SER A 1 110 ? -11.034 1.203 37.673 1.00 71.19 110 SER A C 1
ATOM 857 O O . SER A 1 110 ? -11.316 2.286 38.180 1.00 71.19 110 SER A O 1
ATOM 859 N N . SER A 1 111 ? -9.786 0.728 37.649 1.00 73.31 111 SER A N 1
ATOM 860 C CA . SER A 1 111 ? -8.626 1.439 38.193 1.00 73.31 111 SER A CA 1
ATOM 861 C C . SER A 1 111 ? -7.907 2.311 37.162 1.00 73.31 111 SER A C 1
ATOM 863 O O . SER A 1 111 ? -6.983 3.045 37.517 1.00 73.31 111 SER A O 1
ATOM 865 N N . TRP A 1 112 ? -8.325 2.270 35.892 1.00 74.12 112 TRP A N 1
ATOM 866 C CA . TRP A 1 112 ? -7.758 3.143 34.872 1.00 74.12 112 TRP A CA 1
ATOM 867 C C . TRP A 1 112 ? -8.135 4.602 35.123 1.00 74.12 112 TRP A C 1
ATOM 869 O O . TRP A 1 112 ? -9.296 4.945 35.363 1.00 74.12 112 TRP A O 1
ATOM 879 N N . SER A 1 113 ? -7.136 5.482 35.024 1.00 62.41 113 SER A N 1
ATOM 880 C CA . SER A 1 113 ? -7.384 6.919 35.047 1.00 62.41 113 SER A CA 1
ATOM 881 C C . SER A 1 113 ? -8.286 7.308 33.877 1.00 62.41 113 SER A C 1
ATOM 883 O O . SER A 1 113 ? -8.089 6.880 32.739 1.00 62.41 113 SER A O 1
ATOM 885 N N . LYS A 1 114 ? -9.263 8.180 34.143 1.00 64.19 114 LYS A N 1
ATOM 886 C CA . LYS A 1 114 ? -10.106 8.783 33.098 1.00 64.19 114 LYS A CA 1
ATOM 887 C C . LYS A 1 114 ? -9.330 9.785 32.225 1.00 64.19 114 LYS A C 1
ATOM 889 O O . LYS A 1 114 ? -9.865 10.220 31.203 1.00 64.19 114 LYS A O 1
ATOM 894 N N . SER A 1 115 ? -8.103 10.159 32.608 1.00 57.91 115 SER A N 1
ATOM 895 C CA . SER A 1 115 ? -7.214 11.033 31.833 1.00 57.91 115 SER A CA 1
ATOM 896 C C . SER A 1 115 ? -6.333 10.233 30.870 1.00 57.91 115 SER A C 1
ATOM 898 O O . SER A 1 115 ? -5.814 9.176 31.213 1.00 57.91 115 SER A O 1
ATOM 900 N N . ILE A 1 116 ? -6.154 10.749 29.651 1.00 57.78 116 ILE A N 1
ATOM 901 C CA . ILE A 1 116 ? -5.209 10.183 28.684 1.00 57.78 116 ILE A CA 1
ATOM 902 C C . ILE A 1 116 ? -3.822 10.734 29.026 1.00 57.78 116 ILE A C 1
ATOM 904 O O . ILE A 1 116 ? -3.554 11.902 28.748 1.00 57.78 116 ILE A O 1
ATOM 908 N N . ASP A 1 117 ? -2.943 9.911 29.596 1.00 57.78 117 ASP A N 1
ATOM 909 C CA . ASP A 1 117 ? -1.523 10.256 29.686 1.00 57.78 117 ASP A CA 1
ATOM 910 C C . ASP A 1 117 ? -0.882 10.063 28.313 1.00 57.78 117 ASP A C 1
ATOM 912 O O . ASP A 1 117 ? -0.425 8.987 27.936 1.00 57.78 117 ASP A O 1
ATOM 916 N N . LEU A 1 118 ? -0.874 11.144 27.535 1.00 56.75 118 LEU A N 1
ATOM 917 C CA . LEU A 1 118 ? -0.111 11.233 26.293 1.00 56.75 118 LEU A CA 1
ATOM 918 C C . LEU A 1 118 ? 1.375 11.540 26.557 1.00 56.75 118 LEU A C 1
ATOM 920 O O . LEU A 1 118 ? 2.110 11.738 25.602 1.00 56.75 118 LEU A O 1
ATOM 924 N N . SER A 1 119 ? 1.859 11.579 27.806 1.00 53.56 119 SER A N 1
ATOM 925 C CA . SER A 1 119 ? 3.252 11.983 28.088 1.00 53.56 119 SER A CA 1
ATOM 926 C C . SER A 1 119 ? 4.298 11.014 27.515 1.00 53.56 119 SER A C 1
ATOM 928 O O . SER A 1 119 ? 5.376 11.447 27.122 1.00 53.56 119 SER A O 1
ATOM 930 N N . SER A 1 120 ? 3.949 9.732 27.342 1.00 49.72 120 SER A N 1
ATOM 931 C CA . SER A 1 120 ? 4.777 8.730 26.642 1.00 49.72 120 SER A CA 1
ATOM 932 C C . SER A 1 120 ? 5.037 9.075 25.166 1.00 49.72 120 SER A C 1
ATOM 934 O O . SER A 1 120 ? 5.936 8.504 24.549 1.00 49.72 120 SER A O 1
ATOM 936 N N . VAL A 1 121 ? 4.247 9.977 24.581 1.00 49.78 121 VAL A N 1
ATOM 937 C CA . VAL A 1 121 ? 4.388 10.408 23.187 1.00 49.78 121 VAL A CA 1
ATOM 938 C C . VAL A 1 121 ? 5.493 11.450 23.032 1.00 49.78 121 VAL A C 1
ATOM 940 O O . VAL A 1 121 ? 6.222 11.417 22.041 1.00 49.78 121 VAL A O 1
ATOM 943 N N . ASP A 1 122 ? 5.639 12.354 24.000 1.00 44.75 122 ASP A N 1
ATOM 944 C CA . ASP A 1 122 ? 6.643 13.422 23.937 1.00 44.75 122 ASP A CA 1
ATOM 945 C C . ASP A 1 122 ? 8.070 12.887 24.113 1.00 44.75 122 ASP A C 1
ATOM 947 O O . ASP A 1 122 ? 9.021 13.465 23.589 1.00 44.75 122 ASP A O 1
ATOM 951 N N . GLU A 1 123 ? 8.233 11.743 24.781 1.00 46.28 123 GLU A N 1
ATOM 952 C CA . GLU A 1 123 ? 9.546 11.131 25.009 1.00 46.28 123 GLU A CA 1
ATOM 953 C C . GLU A 1 123 ? 10.184 10.605 23.707 1.00 46.28 123 GLU A C 1
ATOM 955 O O . GLU A 1 123 ? 11.402 10.651 23.539 1.00 46.28 123 GLU A O 1
ATOM 960 N N . ILE A 1 124 ? 9.364 10.208 22.727 1.00 47.16 124 ILE A N 1
ATOM 961 C CA . ILE A 1 124 ? 9.826 9.799 21.389 1.00 47.16 124 ILE A CA 1
ATOM 962 C C . ILE A 1 124 ? 10.210 11.029 20.548 1.00 47.16 124 ILE A C 1
ATOM 964 O O . ILE A 1 124 ? 11.087 10.950 19.688 1.00 47.16 124 ILE A O 1
ATOM 968 N N . ASN A 1 125 ? 9.613 12.191 20.833 1.00 44.78 125 ASN A N 1
ATOM 969 C CA . ASN A 1 125 ? 9.901 13.449 20.143 1.00 44.78 125 ASN A CA 1
ATOM 970 C C . ASN A 1 125 ? 11.236 14.088 20.587 1.00 44.78 125 ASN A C 1
ATOM 972 O O . ASN A 1 125 ? 11.782 14.929 19.878 1.00 44.78 125 ASN A O 1
ATOM 976 N N . SER A 1 126 ? 11.792 13.669 21.734 1.00 41.06 126 SER A N 1
ATOM 977 C CA . SER A 1 126 ? 13.113 14.105 22.221 1.00 41.06 126 SER A CA 1
ATOM 978 C C . SER A 1 126 ? 14.280 13.268 21.672 1.00 41.06 126 SER A C 1
ATOM 980 O O . SER A 1 126 ? 15.442 13.573 21.951 1.00 41.06 126 SER A O 1
ATOM 982 N N . GLY A 1 127 ? 14.004 12.226 20.884 1.00 39.06 127 GLY A N 1
ATOM 983 C CA . GLY A 1 127 ? 15.010 11.499 20.117 1.00 39.06 127 GLY A CA 1
ATOM 984 C C . GLY A 1 127 ? 15.365 12.262 18.847 1.00 39.06 127 GLY A C 1
ATOM 985 O O . GLY A 1 127 ? 14.988 11.848 17.756 1.00 39.06 127 GLY A O 1
ATOM 986 N N . SER A 1 128 ? 16.064 13.390 18.999 1.00 44.50 128 SER A N 1
ATOM 987 C CA . SER A 1 128 ? 16.759 14.080 17.911 1.00 44.50 128 SER A CA 1
ATOM 988 C C . SER A 1 128 ? 17.673 13.082 17.197 1.00 44.50 128 SER A C 1
ATOM 990 O O . SER A 1 128 ? 18.797 12.842 17.631 1.00 44.50 128 SER A O 1
ATOM 992 N N . ILE A 1 129 ? 17.184 12.471 16.118 1.00 49.22 129 ILE A N 1
ATOM 993 C CA . ILE A 1 129 ? 18.037 11.802 15.141 1.00 49.22 129 ILE A CA 1
ATOM 994 C C . ILE A 1 129 ? 18.833 12.928 14.491 1.00 49.22 129 ILE A C 1
ATOM 996 O O . ILE A 1 129 ? 18.274 13.760 13.776 1.00 49.22 129 ILE A O 1
ATOM 1000 N N . ASP A 1 130 ? 20.113 12.988 14.851 1.00 41.16 130 ASP A N 1
ATOM 1001 C CA . ASP A 1 130 ? 21.068 13.999 14.430 1.00 41.16 130 ASP A CA 1
ATOM 1002 C C . ASP A 1 130 ? 20.933 14.324 12.940 1.00 41.16 130 ASP A C 1
ATOM 1004 O O . ASP A 1 130 ? 21.160 13.497 12.055 1.00 41.16 130 ASP A O 1
ATOM 1008 N N . GLN A 1 131 ? 20.582 15.580 12.678 1.00 48.91 131 GLN A N 1
ATOM 1009 C CA . GLN A 1 131 ? 20.596 16.194 11.361 1.00 48.91 131 GLN A CA 1
ATOM 1010 C C . GLN A 1 131 ? 22.053 16.408 10.940 1.00 48.91 131 GLN A C 1
ATOM 1012 O O . GLN A 1 131 ? 22.537 17.527 11.013 1.00 48.91 131 GLN A O 1
ATOM 1017 N N . ASN A 1 132 ? 22.785 15.353 10.577 1.00 43.19 132 ASN A N 1
ATOM 1018 C CA . ASN A 1 132 ? 24.125 15.462 9.989 1.00 43.19 132 ASN A CA 1
ATOM 1019 C C . ASN A 1 132 ? 24.528 14.171 9.251 1.00 43.19 132 ASN A C 1
ATOM 1021 O O . ASN A 1 132 ? 25.367 13.416 9.729 1.00 43.19 132 ASN A O 1
ATOM 1025 N N . ALA A 1 133 ? 23.965 13.928 8.062 1.00 41.41 133 ALA A N 1
ATOM 1026 C CA . ALA A 1 133 ? 24.633 13.181 6.984 1.00 41.41 133 ALA A CA 1
ATOM 1027 C C . ALA A 1 133 ? 23.849 13.331 5.669 1.00 41.41 133 ALA A C 1
ATOM 1029 O O . ALA A 1 133 ? 22.892 12.620 5.373 1.00 41.41 133 ALA A O 1
ATOM 1030 N N . LEU A 1 134 ? 24.283 14.325 4.905 1.00 50.03 134 LEU A N 1
ATOM 1031 C CA . LEU A 1 134 ? 23.859 14.698 3.563 1.00 50.03 134 LEU A CA 1
ATOM 1032 C C . LEU A 1 134 ? 23.802 13.480 2.602 1.00 50.03 134 LEU A C 1
ATOM 1034 O O . LEU A 1 134 ? 24.729 12.676 2.567 1.00 50.03 134 LEU A O 1
ATOM 1038 N N . VAL A 1 135 ? 22.755 13.451 1.761 1.00 48.09 135 VAL A N 1
ATOM 1039 C CA . VAL A 1 135 ? 22.571 12.705 0.483 1.00 48.09 135 VAL A CA 1
ATOM 1040 C C . VAL A 1 135 ? 21.703 11.417 0.475 1.00 48.09 135 VAL A C 1
ATOM 1042 O O . VAL A 1 135 ? 21.212 11.062 -0.585 1.00 48.09 135 VAL A O 1
ATOM 1045 N N . ASP A 1 136 ? 21.318 10.802 1.602 1.00 51.81 136 ASP A N 1
ATOM 1046 C CA . ASP A 1 136 ? 20.458 9.575 1.601 1.00 51.81 136 ASP A CA 1
ATOM 1047 C C . ASP A 1 136 ? 19.238 9.659 2.563 1.00 51.81 136 ASP A C 1
ATOM 1049 O O . ASP A 1 136 ? 18.625 8.679 2.988 1.00 51.81 136 ASP A O 1
ATOM 1053 N N . ASP A 1 137 ? 18.877 10.881 2.957 1.00 58.78 137 ASP A N 1
ATOM 1054 C CA . ASP A 1 137 ? 18.079 11.141 4.164 1.00 58.78 137 ASP A CA 1
ATOM 1055 C C . ASP A 1 137 ? 16.567 11.351 3.918 1.00 58.78 137 ASP A C 1
ATOM 1057 O O . ASP A 1 137 ? 15.720 10.980 4.734 1.00 58.78 137 ASP A O 1
ATOM 1061 N N . LYS A 1 138 ? 16.163 11.859 2.743 1.00 65.75 138 LYS A N 1
ATOM 1062 C CA . LYS A 1 138 ? 14.753 12.240 2.497 1.00 65.75 138 LYS A CA 1
ATOM 1063 C C . LYS A 1 138 ? 13.782 11.051 2.501 1.00 65.75 138 LYS A C 1
ATOM 1065 O O . LYS A 1 138 ? 12.605 11.213 2.823 1.00 65.75 138 LYS A O 1
ATOM 1070 N N . GLY A 1 139 ? 14.231 9.869 2.076 1.00 69.06 139 GLY A N 1
ATOM 1071 C CA . GLY A 1 139 ? 13.411 8.654 2.064 1.00 69.06 139 GLY A CA 1
ATOM 1072 C C . GLY A 1 139 ? 13.171 8.112 3.472 1.00 69.06 139 GLY A C 1
ATOM 1073 O O . GLY A 1 139 ? 12.030 7.848 3.849 1.00 69.06 139 GLY A O 1
ATOM 1074 N N . ARG A 1 140 ? 14.237 8.011 4.273 1.00 74.38 140 ARG A N 1
ATOM 1075 C CA . ARG A 1 140 ? 14.175 7.499 5.648 1.00 74.38 140 ARG A CA 1
ATOM 1076 C C . ARG A 1 140 ? 13.424 8.434 6.587 1.00 74.38 140 ARG A C 1
ATOM 1078 O O . ARG A 1 140 ? 12.569 7.953 7.329 1.00 74.38 140 ARG A O 1
ATOM 1085 N N . ALA A 1 141 ? 13.655 9.744 6.495 1.00 82.19 141 ALA A N 1
ATOM 1086 C CA . ALA A 1 141 ? 12.929 10.731 7.290 1.00 82.19 141 ALA A CA 1
ATOM 1087 C C . ALA A 1 141 ? 11.411 10.671 7.035 1.00 82.19 141 ALA A C 1
ATOM 1089 O O . ALA A 1 141 ? 10.618 10.674 7.976 1.00 82.19 141 ALA A O 1
ATOM 1090 N N . PHE A 1 142 ? 10.988 10.532 5.770 1.00 86.31 142 PHE A N 1
ATOM 1091 C CA . PHE A 1 142 ? 9.571 10.365 5.425 1.00 86.31 142 PHE A CA 1
ATOM 1092 C C . PHE A 1 142 ? 8.961 9.117 6.075 1.00 86.31 142 PHE A C 1
ATOM 1094 O O . PHE A 1 142 ? 7.889 9.197 6.674 1.00 86.31 142 PHE A O 1
ATOM 1101 N N . VAL A 1 143 ? 9.642 7.971 5.976 1.00 87.88 143 VAL A N 1
ATOM 1102 C CA . VAL A 1 143 ? 9.153 6.711 6.554 1.00 87.88 143 VAL A CA 1
ATOM 1103 C C . VAL A 1 143 ? 9.086 6.797 8.078 1.00 87.88 143 VAL A C 1
ATOM 1105 O O . VAL A 1 143 ? 8.075 6.398 8.650 1.00 87.88 143 VAL A O 1
ATOM 1108 N N . GLY A 1 144 ? 10.102 7.370 8.730 1.00 87.44 144 GLY A N 1
ATOM 1109 C CA . GLY A 1 144 ? 10.120 7.575 10.181 1.00 87.44 144 GLY A CA 1
ATOM 1110 C C . GLY A 1 144 ? 8.957 8.444 10.662 1.00 87.44 144 GLY A C 1
ATOM 1111 O O . GLY A 1 144 ? 8.192 8.031 11.534 1.00 87.44 144 GLY A O 1
ATOM 1112 N N . ASN A 1 145 ? 8.747 9.599 10.026 1.00 90.00 145 ASN A N 1
ATOM 1113 C CA . ASN A 1 145 ? 7.647 10.510 10.362 1.00 90.00 145 ASN A CA 1
ATOM 1114 C C . ASN A 1 145 ? 6.271 9.865 10.149 1.00 90.00 145 ASN A C 1
ATOM 1116 O O . ASN A 1 145 ? 5.349 10.044 10.953 1.00 90.00 145 ASN A O 1
ATOM 1120 N N . LEU A 1 146 ? 6.124 9.091 9.072 1.00 92.75 146 LEU A N 1
ATOM 1121 C CA . LEU A 1 146 ? 4.871 8.415 8.766 1.00 92.75 146 LEU A CA 1
ATOM 1122 C C . LEU A 1 146 ? 4.585 7.270 9.745 1.00 92.75 146 LEU A C 1
ATOM 1124 O O . LEU A 1 146 ? 3.450 7.131 10.199 1.00 92.75 146 LEU A O 1
ATOM 1128 N N . LEU A 1 147 ? 5.602 6.491 10.121 1.00 91.94 147 LEU A N 1
ATOM 1129 C CA . LEU A 1 147 ? 5.489 5.462 11.157 1.00 91.94 147 LEU A CA 1
ATOM 1130 C C . LEU A 1 147 ? 5.118 6.067 12.512 1.00 91.94 147 LEU A C 1
ATOM 1132 O O . LEU A 1 147 ? 4.216 5.550 13.169 1.00 91.94 147 LEU A O 1
ATOM 1136 N N . ASN A 1 148 ? 5.739 7.187 12.893 1.00 91.69 148 ASN A N 1
ATOM 1137 C CA . ASN A 1 148 ? 5.395 7.893 14.125 1.00 91.69 148 ASN A CA 1
ATOM 1138 C C . ASN A 1 148 ? 3.926 8.348 14.114 1.00 91.69 148 ASN A C 1
ATOM 1140 O O . ASN A 1 148 ? 3.181 8.114 15.062 1.00 91.69 148 ASN A O 1
ATOM 1144 N N . SER A 1 149 ? 3.463 8.903 12.992 1.00 92.69 149 SER A N 1
ATOM 1145 C CA . SER A 1 149 ? 2.059 9.304 12.825 1.00 92.69 149 SER A CA 1
ATOM 1146 C C . SER A 1 149 ? 1.095 8.114 12.947 1.00 92.69 149 SER A C 1
ATOM 1148 O O . SER A 1 149 ? 0.054 8.209 13.596 1.00 92.69 149 SER A O 1
ATOM 1150 N N . VAL A 1 150 ? 1.439 6.966 12.359 1.00 94.44 150 VAL A N 1
ATOM 1151 C CA . VAL A 1 150 ? 0.641 5.730 12.442 1.00 94.44 150 VAL A CA 1
ATOM 1152 C C . VAL A 1 150 ? 0.605 5.179 13.866 1.00 94.44 150 VAL A C 1
ATOM 1154 O O . VAL A 1 150 ? -0.458 4.754 14.328 1.00 94.44 150 VAL A O 1
ATOM 1157 N N . TYR A 1 151 ? 1.739 5.202 14.567 1.00 92.00 151 TYR A N 1
ATOM 1158 C CA . TYR A 1 151 ? 1.843 4.805 15.970 1.00 92.00 151 TYR A CA 1
ATOM 1159 C C . TYR A 1 151 ? 0.939 5.676 16.847 1.00 92.00 151 TYR A C 1
ATOM 1161 O O . TYR A 1 151 ? 0.100 5.158 17.583 1.00 92.00 151 TYR A O 1
ATOM 1169 N N . MET A 1 152 ? 1.012 6.995 16.661 1.00 91.62 152 MET A N 1
ATOM 1170 C CA . MET A 1 152 ? 0.169 7.968 17.348 1.00 91.62 152 MET A CA 1
ATOM 1171 C C . MET A 1 152 ? -1.320 7.714 17.158 1.00 91.62 152 MET A C 1
ATOM 1173 O O . MET A 1 152 ? -2.068 7.600 18.132 1.00 91.62 152 MET A O 1
ATOM 1177 N N . VAL A 1 153 ? -1.754 7.574 15.906 1.00 94.19 153 VAL A N 1
ATOM 1178 C CA . VAL A 1 153 ? -3.155 7.289 15.584 1.00 94.19 153 VAL A CA 1
ATOM 1179 C C . VAL A 1 153 ? -3.590 5.964 16.213 1.00 94.19 153 VAL A C 1
ATOM 1181 O O . VAL A 1 153 ? -4.656 5.898 16.819 1.00 94.19 153 VAL A O 1
ATOM 1184 N N . THR A 1 154 ? -2.752 4.927 16.144 1.00 93.06 154 THR A N 1
ATOM 1185 C CA . THR A 1 154 ? -3.061 3.608 16.716 1.00 93.06 154 THR A CA 1
ATOM 1186 C C . THR A 1 154 ? -3.242 3.666 18.235 1.00 93.06 154 THR A C 1
ATOM 1188 O O . THR A 1 154 ? -4.195 3.080 18.751 1.00 93.06 154 THR A O 1
ATOM 1191 N N . ASN A 1 155 ? -2.385 4.403 18.943 1.00 89.38 155 ASN A N 1
ATOM 1192 C CA . ASN A 1 155 ? -2.472 4.559 20.396 1.00 89.38 155 ASN A CA 1
ATOM 1193 C C . ASN A 1 155 ? -3.725 5.331 20.816 1.00 89.38 155 ASN A C 1
ATOM 1195 O O . ASN A 1 155 ? -4.432 4.915 21.734 1.00 89.38 155 ASN A O 1
ATOM 1199 N N . VAL A 1 156 ? -4.041 6.426 20.118 1.00 91.19 156 VAL A N 1
ATOM 1200 C CA . VAL A 1 156 ? -5.262 7.205 20.375 1.00 91.19 156 VAL A CA 1
ATOM 1201 C C . VAL A 1 156 ? -6.508 6.355 20.125 1.00 91.19 156 VAL A C 1
ATOM 1203 O O . VAL A 1 156 ? -7.436 6.370 20.935 1.00 91.19 156 VAL A O 1
ATOM 1206 N N . MET A 1 157 ? -6.525 5.575 19.040 1.00 93.19 157 MET A N 1
ATOM 1207 C CA . MET A 1 157 ? -7.616 4.643 18.748 1.00 93.19 157 MET A CA 1
ATOM 1208 C C . MET A 1 157 ? -7.788 3.610 19.863 1.00 93.19 157 MET A C 1
ATOM 1210 O O . MET A 1 157 ? -8.908 3.391 20.318 1.00 93.19 157 MET A O 1
ATOM 1214 N N . GLU A 1 158 ? -6.698 3.010 20.342 1.00 89.81 158 GLU A N 1
ATOM 1215 C CA . GLU A 1 158 ? -6.743 2.042 21.438 1.00 89.81 158 GLU A CA 1
ATOM 1216 C C . GLU A 1 158 ? -7.263 2.668 22.741 1.00 89.81 158 GLU A C 1
ATOM 1218 O O . GLU A 1 158 ? -8.147 2.103 23.384 1.00 89.81 158 GLU A O 1
ATOM 1223 N N . ALA A 1 159 ? -6.786 3.861 23.106 1.00 87.06 159 ALA A N 1
ATOM 1224 C CA . ALA A 1 159 ? -7.242 4.576 24.298 1.00 87.06 159 ALA A CA 1
ATOM 1225 C C . ALA A 1 159 ? -8.733 4.956 24.229 1.00 87.06 159 ALA A C 1
ATOM 1227 O O . ALA A 1 159 ? -9.449 4.900 25.232 1.00 87.06 159 ALA A O 1
ATOM 1228 N N . LEU A 1 160 ? -9.230 5.337 23.049 1.00 89.62 160 LEU A N 1
ATOM 1229 C CA . LEU A 1 160 ? -10.651 5.617 22.832 1.00 89.62 160 LEU A CA 1
ATOM 1230 C C . LEU A 1 160 ? -11.504 4.358 23.002 1.00 89.62 160 LEU A C 1
ATOM 1232 O O . LEU A 1 160 ? -12.477 4.380 23.751 1.00 89.62 160 LEU A O 1
ATOM 1236 N N . VAL A 1 161 ? -11.110 3.260 22.360 1.00 90.38 161 VAL A N 1
ATOM 1237 C CA . VAL A 1 161 ? -11.803 1.965 22.431 1.00 90.38 161 VAL A CA 1
ATOM 1238 C C . VAL A 1 161 ? -11.871 1.451 23.864 1.00 90.38 161 VAL A C 1
ATOM 1240 O O . VAL A 1 161 ? -12.932 1.054 24.334 1.00 90.38 161 VAL A O 1
ATOM 1243 N N . LYS A 1 162 ? -10.752 1.519 24.586 1.00 86.62 162 LYS A N 1
ATOM 1244 C CA . LYS A 1 162 ? -10.654 1.170 26.005 1.00 86.62 162 LYS A CA 1
ATOM 1245 C C . LYS A 1 162 ? -11.695 1.899 26.858 1.00 86.62 162 LYS A C 1
ATOM 1247 O O . LYS A 1 162 ? -12.379 1.270 27.661 1.00 86.62 162 LYS A O 1
ATOM 1252 N N . ARG A 1 163 ? -11.879 3.204 26.638 1.00 85.81 163 ARG A N 1
ATOM 1253 C CA . ARG A 1 163 ? -12.902 3.998 27.340 1.00 85.81 163 ARG A CA 1
ATOM 1254 C C . ARG A 1 163 ? -14.326 3.632 26.942 1.00 85.81 163 ARG A C 1
ATOM 1256 O O . ARG A 1 163 ? -15.190 3.603 27.810 1.00 85.81 163 ARG A O 1
ATOM 1263 N N . VAL A 1 164 ? -14.570 3.349 25.662 1.00 88.50 164 VAL A N 1
ATOM 1264 C CA . VAL A 1 164 ? -15.888 2.885 25.199 1.00 88.50 164 VAL A CA 1
ATOM 1265 C C . VAL A 1 164 ? -16.255 1.575 25.889 1.00 88.50 164 VAL A C 1
ATOM 1267 O O . VAL A 1 164 ? -17.342 1.479 26.439 1.00 88.50 164 VAL A O 1
ATOM 1270 N N . ILE A 1 165 ? -15.324 0.620 25.965 1.00 85.88 165 ILE A N 1
ATOM 1271 C CA . ILE A 1 165 ? -15.541 -0.663 26.650 1.00 85.88 165 ILE A CA 1
ATOM 1272 C C . ILE A 1 165 ? -15.873 -0.454 28.135 1.00 85.88 165 ILE A C 1
ATOM 1274 O O . ILE A 1 165 ? -16.787 -1.096 28.650 1.00 85.88 165 ILE A O 1
ATOM 1278 N N . ILE A 1 166 ? -15.178 0.464 28.818 1.00 83.62 166 ILE A N 1
ATOM 1279 C CA . ILE A 1 166 ? -15.491 0.813 30.213 1.00 83.62 166 ILE A CA 1
ATOM 1280 C C . ILE A 1 166 ? -16.908 1.375 30.322 1.00 83.62 166 ILE A C 1
ATOM 1282 O O . ILE A 1 166 ? -17.707 0.847 31.091 1.00 83.62 166 ILE A O 1
ATOM 1286 N N . ALA A 1 167 ? -17.242 2.392 29.528 1.00 85.06 167 ALA A N 1
ATOM 1287 C CA . ALA A 1 167 ? -18.558 3.024 29.567 1.00 85.06 167 ALA A CA 1
ATOM 1288 C C . ALA A 1 167 ? -19.691 2.035 29.226 1.00 85.06 167 ALA A C 1
ATOM 1290 O O . ALA A 1 167 ? -20.749 2.049 29.856 1.00 85.06 167 ALA A O 1
ATOM 1291 N N . GLU A 1 168 ? -19.474 1.135 28.266 1.00 85.06 168 GLU A N 1
ATOM 1292 C CA . GLU A 1 168 ? -20.410 0.054 27.940 1.00 85.06 168 GLU A CA 1
ATOM 1293 C C . GLU A 1 168 ? -20.580 -0.922 29.111 1.00 85.06 168 GLU A C 1
ATOM 1295 O O . GLU A 1 168 ? -21.704 -1.307 29.427 1.00 85.06 168 GLU A O 1
ATOM 1300 N N . SER A 1 169 ? -19.497 -1.280 29.807 1.00 80.19 169 SER A N 1
ATOM 1301 C CA . SER A 1 169 ? -19.577 -2.156 30.981 1.00 80.19 169 SER A CA 1
ATOM 1302 C C . SER A 1 169 ? -20.292 -1.499 32.169 1.00 80.19 169 SER A C 1
ATOM 1304 O O . SER A 1 169 ? -21.143 -2.131 32.789 1.00 80.19 169 SER A O 1
ATOM 1306 N N . GLU A 1 170 ? -20.031 -0.216 32.443 1.00 80.94 170 GLU A N 1
ATOM 1307 C CA . GLU A 1 170 ? -20.708 0.548 33.501 1.00 80.94 170 GLU A CA 1
ATOM 1308 C C . GLU A 1 170 ? -22.211 0.684 33.210 1.00 80.94 170 GLU A C 1
ATOM 1310 O O . GLU A 1 170 ? -23.047 0.469 34.087 1.00 80.94 170 GLU A O 1
ATOM 1315 N N . THR A 1 171 ? -22.573 0.983 31.957 1.00 83.12 171 THR A N 1
ATOM 1316 C CA . THR A 1 171 ? -23.983 1.093 31.549 1.00 83.12 171 THR A CA 1
ATOM 1317 C C . THR A 1 171 ? -24.711 -0.248 31.524 1.00 83.12 171 THR A C 1
ATOM 1319 O O . THR A 1 171 ? -25.920 -0.273 31.751 1.00 83.12 171 THR A O 1
ATOM 1322 N N . ALA A 1 172 ? -24.021 -1.360 31.263 1.00 83.00 172 ALA A N 1
ATOM 1323 C CA . ALA A 1 172 ? -24.606 -2.694 31.371 1.00 83.00 172 ALA A CA 1
ATOM 1324 C C . ALA A 1 172 ? -24.944 -3.045 32.829 1.00 83.00 172 ALA A C 1
ATOM 1326 O O . ALA A 1 172 ? -26.047 -3.518 33.086 1.00 83.00 172 ALA A O 1
ATOM 1327 N N . ILE A 1 173 ? -24.042 -2.738 33.769 1.00 77.50 173 ILE A N 1
ATOM 1328 C CA . ILE A 1 173 ? -24.252 -2.965 35.209 1.00 77.50 173 ILE A CA 1
ATOM 1329 C C . ILE A 1 173 ? -25.432 -2.133 35.732 1.00 77.50 173 ILE A C 1
ATOM 1331 O O . ILE A 1 173 ? -26.282 -2.659 36.444 1.00 77.50 173 ILE A O 1
ATOM 1335 N N . GLU A 1 174 ? -25.532 -0.852 35.359 1.00 77.38 174 GLU A N 1
ATOM 1336 C CA . GLU A 1 174 ? -26.633 0.011 35.823 1.00 77.38 174 GLU A CA 1
ATOM 1337 C C . GLU A 1 174 ? -28.004 -0.426 35.275 1.00 77.38 174 GLU A C 1
ATOM 1339 O O . GLU A 1 174 ? -29.018 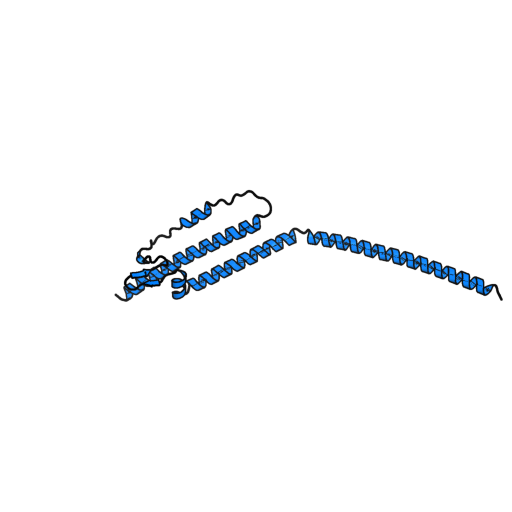-0.188 35.916 1.00 77.38 174 GLU A O 1
ATOM 1344 N N . LYS A 1 175 ? -28.060 -1.092 34.113 1.00 79.19 175 LYS A N 1
ATOM 1345 C CA . LYS A 1 175 ? -29.313 -1.646 33.564 1.00 79.19 175 LYS A CA 1
ATOM 1346 C C . LYS A 1 175 ? -29.796 -2.909 34.275 1.00 79.19 175 LYS A C 1
ATOM 1348 O O . LYS A 1 175 ? -30.963 -3.261 34.128 1.00 79.19 175 LYS A O 1
ATOM 1353 N N . GLU A 1 176 ? -28.902 -3.625 34.948 1.00 71.69 176 GLU A N 1
ATOM 1354 C CA . GLU A 1 176 ? -29.219 -4.858 35.679 1.00 71.69 176 GLU A CA 1
ATOM 1355 C C . GLU A 1 176 ? -29.710 -4.577 37.112 1.00 71.69 176 GLU A C 1
ATOM 1357 O O . GLU A 1 176 ? -30.281 -5.454 37.759 1.00 71.69 176 GLU A O 1
ATOM 1362 N N . LYS A 1 177 ? -29.509 -3.347 37.591 1.00 65.94 177 LYS A N 1
ATOM 1363 C CA . LYS A 1 177 ? -29.886 -2.861 38.918 1.00 65.94 177 LYS A CA 1
ATOM 1364 C C . LYS A 1 177 ? -31.305 -2.290 38.951 1.00 65.94 177 LYS A C 1
ATOM 1366 O O . LYS A 1 177 ? -31.965 -2.482 39.998 1.00 65.94 177 LYS A O 1
#

Sequence (177 aa):
MAAEGHNDLAELRSRLSERDALWKTQMDRCTSQVEALHERYLEIKASIEGSEESEELDMLWTRVKTASTLMTYLKARARTMAVPHLAQASCGIKQLEGIGLVDKEGIPLSSWSKSIDLSSVDEINSGSIDQNALVDDKGRAFVGNLLNSVYMVTNVMEALVKRVIIAESETAIEKEK

Secondary structure (DSSP, 8-state):
--SHHHHHHHHHHHHHHHHHHHHHHHHHHHHHHHHHHHHHHHHHHHHHHT-HHHHHHHHHHHHHHHHHHHHHHHHHHHHHHTSHHHHHHHTT-EEETTTEEE-TT--BGGGS-SS---HHHHHHHT----S--TTSHHHHHHHHHHHHHHHHHHHHHHHHHHHHHHHHHHHHHHHH-